Protein AF-A0A847B0T1-F1 (afdb_monomer)

Nearest PDB structures (foldseek):
  1vs3-assembly1_B  TM=5.739E-01  e=7.985E-05  Thermus thermophilus HB8
  4nz6-assembly2_B  TM=5.849E-01  e=3.086E-04  Homo sapiens
  4nz7-assembly1_A  TM=6.228E-01  e=9.518E-04  Homo sapiens
  4iqm-assembly1_A  TM=5.229E-01  e=2.917E-04  Homo sapiens
  4nz6-assembly1_A  TM=5.347E-01  e=3.678E-03  Homo sapiens

Foldseek 3Di:
DKKKKKWWKWAAPPNLQDFPVVVVVLLQVLLVVLVFQFDWDDDDDTDTPKDWDDTDDRQATEPTTMMMGIGPDDDDPSSVVSSQVSGDPRIGTPDMGIDDPPPDDPLQPQFWKKKKFQWDQQDDDDPPVFWDWDDDPRIIIIIGGDDPSDTDDPVCVVVSPGTDTPHIYIYGDD

Mean predicted aligned error: 8.64 Å

Structure (mmCIF, N/CA/C/O backbone):
data_AF-A0A847B0T1-F1
#
_entry.id   AF-A0A847B0T1-F1
#
loop_
_atom_site.group_PDB
_atom_site.id
_atom_site.type_symbol
_atom_site.label_atom_id
_atom_site.label_alt_id
_atom_site.label_comp_id
_atom_site.label_asym_id
_atom_site.label_entity_id
_atom_site.label_seq_id
_atom_site.pdbx_PDB_ins_code
_atom_site.Cartn_x
_atom_site.Cartn_y
_atom_site.Cartn_z
_atom_site.occupancy
_atom_site.B_iso_or_equiv
_atom_site.auth_seq_id
_atom_site.auth_comp_id
_atom_site.auth_asym_id
_atom_site.auth_atom_id
_atom_site.pdbx_PDB_model_num
ATOM 1 N N . MET A 1 1 ? 10.195 5.582 -21.815 1.00 54.72 1 MET A N 1
ATOM 2 C CA . MET A 1 1 ? 8.840 5.735 -21.247 1.00 54.72 1 MET A CA 1
ATOM 3 C C . MET A 1 1 ? 8.751 4.777 -20.068 1.00 54.72 1 MET A C 1
ATOM 5 O O . MET A 1 1 ? 9.088 3.617 -20.257 1.00 54.72 1 MET A O 1
ATOM 9 N N . THR A 1 2 ? 8.451 5.248 -18.857 1.00 66.50 2 THR A N 1
ATOM 10 C CA . THR A 1 2 ? 8.355 4.365 -17.679 1.00 66.50 2 THR A CA 1
ATOM 11 C C . THR A 1 2 ? 6.879 4.129 -17.411 1.00 66.50 2 THR A C 1
ATOM 13 O O . THR A 1 2 ? 6.187 5.077 -17.056 1.00 66.50 2 THR A O 1
ATOM 16 N N . LEU A 1 3 ? 6.409 2.899 -17.609 1.00 90.19 3 LEU A N 1
ATOM 17 C CA . LEU A 1 3 ? 5.042 2.513 -17.262 1.00 90.19 3 LEU A CA 1
ATOM 18 C C . LEU A 1 3 ? 4.937 2.392 -15.743 1.00 90.19 3 LEU A C 1
ATOM 20 O O . LEU A 1 3 ? 5.872 1.909 -15.100 1.00 90.19 3 LEU A O 1
ATOM 24 N N . ARG A 1 4 ? 3.820 2.825 -15.166 1.00 93.88 4 ARG A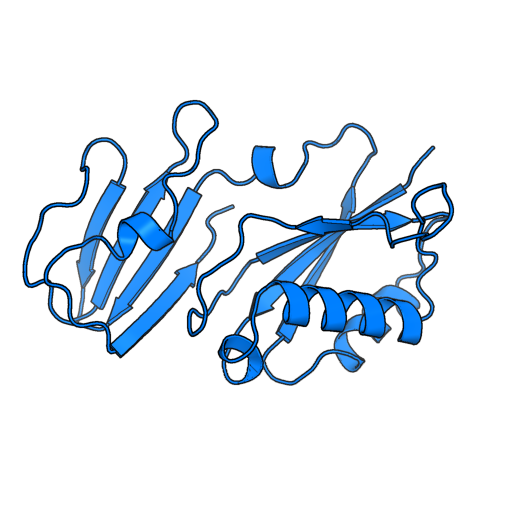 N 1
ATOM 25 C CA . ARG A 1 4 ? 3.556 2.704 -13.732 1.00 93.88 4 ARG A CA 1
ATOM 26 C C . ARG A 1 4 ? 2.208 2.035 -13.516 1.00 93.88 4 ARG A C 1
ATOM 28 O O . ARG A 1 4 ? 1.290 2.189 -14.311 1.00 93.88 4 ARG A O 1
ATOM 35 N N . VAL A 1 5 ? 2.109 1.284 -12.431 1.00 95.44 5 VAL A N 1
ATOM 36 C CA . VAL A 1 5 ? 0.837 0.763 -11.931 1.00 95.44 5 VAL A CA 1
ATOM 37 C C . VAL A 1 5 ? 0.636 1.239 -10.506 1.00 95.44 5 VAL A C 1
ATOM 39 O O . VAL A 1 5 ? 1.592 1.258 -9.729 1.00 95.44 5 VAL A O 1
ATOM 42 N N . ARG A 1 6 ? -0.599 1.606 -10.177 1.00 95.56 6 ARG A N 1
ATOM 43 C CA . ARG A 1 6 ? -1.052 1.912 -8.827 1.00 95.56 6 ARG A CA 1
ATOM 44 C C . ARG A 1 6 ? -1.842 0.733 -8.291 1.00 95.56 6 ARG A C 1
ATOM 46 O O . ARG A 1 6 ? -2.824 0.307 -8.889 1.00 95.56 6 ARG A O 1
ATOM 53 N N . ILE A 1 7 ? -1.399 0.210 -7.162 1.00 96.00 7 ILE A N 1
ATOM 54 C CA . ILE A 1 7 ? -2.039 -0.873 -6.429 1.00 96.00 7 ILE A CA 1
ATOM 55 C C . ILE A 1 7 ? -2.769 -0.248 -5.248 1.00 96.00 7 ILE A C 1
ATOM 57 O O . ILE A 1 7 ? -2.130 0.405 -4.422 1.00 96.00 7 ILE A O 1
ATOM 61 N N . LYS A 1 8 ? -4.075 -0.482 -5.148 1.00 95.06 8 LYS A N 1
ATOM 62 C CA . LYS A 1 8 ? -4.862 -0.250 -3.935 1.00 95.06 8 LYS A CA 1
ATOM 63 C C . LYS A 1 8 ? -4.945 -1.562 -3.169 1.00 95.06 8 LYS A C 1
ATOM 65 O O . LYS A 1 8 ? -5.305 -2.587 -3.751 1.00 95.06 8 LYS A O 1
ATOM 70 N N . TYR A 1 9 ? -4.628 -1.560 -1.883 1.00 95.31 9 TYR A N 1
ATOM 71 C CA . TYR A 1 9 ? -4.681 -2.763 -1.057 1.00 95.31 9 TYR A CA 1
ATOM 72 C C . TYR A 1 9 ? -5.313 -2.501 0.307 1.00 95.31 9 TYR A C 1
ATOM 74 O O . TYR A 1 9 ? -5.303 -1.382 0.808 1.00 95.31 9 TYR A O 1
ATOM 82 N N . SER A 1 10 ? -5.861 -3.546 0.918 1.00 94.31 10 SER A N 1
ATOM 83 C CA . SER A 1 10 ? -6.295 -3.525 2.310 1.00 94.31 10 SER A CA 1
ATOM 84 C C . SER A 1 10 ? -5.286 -4.265 3.188 1.00 94.31 10 SER A C 1
ATOM 86 O O . SER A 1 10 ? -4.606 -5.192 2.736 1.00 94.31 10 SER A O 1
ATOM 88 N N . LYS A 1 11 ? -5.174 -3.829 4.443 1.00 94.12 11 LYS A N 1
ATOM 89 C CA . LYS A 1 11 ? -4.314 -4.424 5.465 1.00 94.12 11 LYS A CA 1
ATOM 90 C C . LYS A 1 11 ? -5.131 -4.693 6.719 1.00 94.12 11 LYS A C 1
ATOM 92 O O . LYS A 1 11 ? -5.571 -3.781 7.413 1.00 94.12 11 LYS A O 1
ATOM 97 N N . ARG A 1 12 ? -5.354 -5.963 7.017 1.00 93.06 12 ARG A N 1
ATOM 98 C CA . ARG A 1 12 ? -6.181 -6.454 8.121 1.00 93.06 12 ARG A CA 1
ATOM 99 C C . ARG A 1 12 ? -5.391 -7.455 8.947 1.00 93.06 12 ARG A C 1
ATOM 101 O O . ARG A 1 12 ? -4.284 -7.839 8.586 1.00 93.06 12 ARG A O 1
ATOM 108 N N . TYR A 1 13 ? -5.927 -7.821 10.105 1.00 91.94 13 TYR A N 1
ATOM 109 C CA . TYR A 1 13 ? -5.345 -8.896 10.901 1.00 91.94 13 TYR A CA 1
ATOM 110 C C . TYR A 1 13 ? -5.277 -10.183 10.047 1.00 91.94 13 TYR A C 1
ATOM 112 O O . TYR A 1 13 ? -6.239 -10.432 9.318 1.00 91.94 13 TYR A O 1
ATOM 120 N N . PRO A 1 14 ? -4.182 -10.966 10.098 1.00 95.00 14 PRO A N 1
ATOM 121 C CA . PRO A 1 14 ? -3.003 -10.807 10.959 1.00 95.00 14 PRO A CA 1
ATOM 122 C C . PRO A 1 14 ? -1.902 -9.884 10.402 1.00 95.00 14 PRO A C 1
ATOM 124 O O . PRO A 1 14 ? -0.990 -9.521 11.141 1.00 95.00 14 PRO A O 1
ATOM 127 N N . ALA A 1 15 ? -1.972 -9.438 9.144 1.00 95.31 15 ALA A N 1
ATOM 128 C CA . ALA A 1 15 ? -0.951 -8.576 8.536 1.00 95.31 15 ALA A CA 1
ATOM 129 C C . ALA A 1 15 ? -0.736 -7.227 9.250 1.00 95.31 15 ALA A C 1
ATOM 131 O O . ALA A 1 15 ? 0.318 -6.611 9.096 1.00 95.31 15 ALA A O 1
ATOM 132 N N . THR A 1 1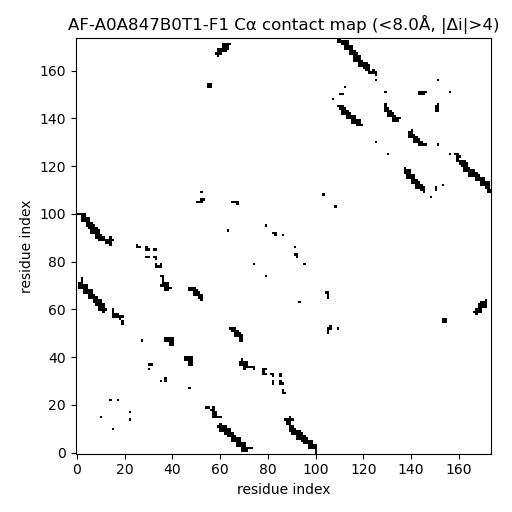6 ? -1.678 -6.754 10.071 1.00 91.06 16 THR A N 1
ATOM 133 C CA . THR A 1 16 ? -1.457 -5.584 10.945 1.00 91.06 16 THR A CA 1
ATOM 134 C C . THR A 1 16 ? -0.298 -5.769 11.930 1.00 91.06 16 THR A C 1
ATOM 136 O O . THR A 1 16 ? 0.213 -4.773 12.439 1.00 91.06 16 THR A O 1
ATOM 139 N N . LEU A 1 17 ? 0.146 -7.008 12.168 1.00 93.44 17 LEU A N 1
ATOM 140 C CA . LEU A 1 17 ? 1.258 -7.354 13.055 1.00 93.44 17 LEU A CA 1
ATOM 141 C C . LEU A 1 17 ? 2.645 -7.232 12.405 1.00 93.44 17 LEU A C 1
ATOM 143 O O . LEU A 1 17 ? 3.642 -7.407 13.100 1.00 93.44 17 LEU A O 1
ATOM 147 N N . ILE A 1 18 ? 2.734 -6.919 11.106 1.00 94.12 18 ILE A N 1
ATOM 148 C CA . ILE A 1 18 ? 4.016 -6.667 10.433 1.00 94.12 18 ILE A CA 1
ATOM 149 C C . ILE A 1 18 ? 4.211 -5.183 10.116 1.00 94.12 18 ILE A C 1
ATOM 151 O O . ILE A 1 18 ? 3.265 -4.458 9.778 1.00 94.12 18 ILE A O 1
ATOM 155 N N . GLY A 1 19 ? 5.462 -4.727 10.206 1.00 90.69 19 GLY A N 1
ATOM 156 C CA . GLY A 1 19 ? 5.833 -3.338 9.960 1.00 90.69 19 GLY A CA 1
ATOM 157 C C . GLY A 1 19 ? 5.685 -2.927 8.493 1.00 90.69 19 GLY A C 1
ATOM 158 O O . GLY A 1 19 ? 5.449 -3.743 7.597 1.00 90.69 19 GLY A O 1
ATOM 159 N N . HIS A 1 20 ? 5.844 -1.630 8.224 1.00 92.44 20 HIS A N 1
ATOM 160 C CA . HIS A 1 20 ? 5.759 -1.097 6.862 1.00 92.44 20 HIS A CA 1
ATOM 161 C C . HIS A 1 20 ? 6.815 -1.713 5.926 1.00 92.44 20 HIS A C 1
ATOM 163 O O . HIS A 1 20 ? 6.475 -2.148 4.828 1.00 92.44 20 HIS A O 1
ATOM 169 N N . LEU A 1 21 ? 8.073 -1.824 6.369 1.00 94.56 21 LEU A N 1
ATOM 170 C CA . LEU A 1 21 ? 9.153 -2.409 5.563 1.00 94.56 21 LEU A CA 1
ATOM 171 C C . LEU A 1 21 ? 8.894 -3.881 5.222 1.00 94.56 21 LEU A C 1
ATOM 173 O O . LEU A 1 21 ? 9.094 -4.289 4.079 1.00 94.56 21 LEU A O 1
ATOM 177 N N . ASP A 1 22 ? 8.375 -4.655 6.175 1.00 96.00 22 ASP A N 1
ATOM 178 C CA . ASP A 1 22 ? 7.997 -6.050 5.940 1.00 96.00 22 ASP A CA 1
ATOM 179 C C . ASP A 1 22 ? 6.841 -6.150 4.951 1.00 96.00 22 ASP A C 1
ATOM 181 O O . ASP A 1 22 ? 6.874 -6.981 4.043 1.00 96.00 22 ASP A O 1
ATOM 185 N N . THR A 1 23 ? 5.855 -5.254 5.075 1.00 96.06 23 THR A N 1
ATOM 186 C CA . THR A 1 23 ? 4.731 -5.147 4.135 1.00 96.06 23 THR A CA 1
ATOM 187 C C . THR A 1 23 ? 5.255 -4.888 2.719 1.00 96.06 23 THR A C 1
ATOM 189 O O . THR A 1 23 ? 4.894 -5.607 1.787 1.00 96.06 23 THR A O 1
ATOM 192 N N . MET A 1 24 ? 6.180 -3.934 2.550 1.00 97.00 24 MET A N 1
ATOM 193 C CA . MET A 1 24 ? 6.828 -3.681 1.256 1.00 97.00 24 MET A CA 1
ATOM 194 C C . MET A 1 24 ? 7.590 -4.913 0.761 1.00 97.00 24 MET A C 1
ATOM 196 O O . MET A 1 24 ? 7.509 -5.256 -0.418 1.00 97.00 24 MET A O 1
ATOM 200 N N . GLY A 1 25 ? 8.287 -5.621 1.652 1.00 96.88 25 GLY A N 1
ATOM 201 C CA . GLY A 1 25 ? 8.983 -6.865 1.337 1.00 96.88 25 GLY A CA 1
ATOM 202 C C . GLY A 1 25 ? 8.047 -7.970 0.836 1.00 96.88 25 GLY A C 1
ATOM 203 O O . GLY A 1 25 ? 8.394 -8.669 -0.119 1.00 96.88 25 GLY A O 1
ATOM 204 N N . VAL A 1 26 ? 6.855 -8.112 1.426 1.00 97.31 26 VAL A N 1
ATOM 205 C CA . VAL A 1 26 ? 5.825 -9.060 0.968 1.00 97.31 26 VAL A CA 1
ATOM 206 C C . VAL A 1 26 ? 5.377 -8.714 -0.448 1.00 97.31 26 VAL A C 1
ATOM 208 O O . VAL A 1 26 ? 5.445 -9.580 -1.317 1.00 97.31 26 VAL A O 1
ATOM 211 N N . PHE A 1 27 ? 5.025 -7.455 -0.724 1.00 97.81 27 PHE A N 1
ATOM 212 C CA . PHE A 1 27 ? 4.650 -7.032 -2.078 1.00 97.81 27 PHE A CA 1
ATOM 213 C C . PHE A 1 27 ? 5.785 -7.242 -3.085 1.00 97.81 27 PHE A C 1
ATOM 215 O O . PHE A 1 27 ? 5.572 -7.791 -4.164 1.00 97.81 27 PHE A O 1
ATOM 222 N N . GLN A 1 28 ? 7.018 -6.870 -2.737 1.00 97.75 28 GLN A N 1
ATOM 223 C CA . GLN A 1 28 ? 8.184 -7.061 -3.603 1.00 97.75 28 GLN A CA 1
ATOM 224 C C . GLN A 1 28 ? 8.468 -8.538 -3.906 1.00 97.75 28 GLN A C 1
ATOM 226 O O . GLN A 1 28 ? 8.882 -8.871 -5.019 1.00 97.75 28 GLN A O 1
ATOM 231 N N . ARG A 1 29 ? 8.289 -9.438 -2.931 1.00 97.38 29 ARG A N 1
ATOM 232 C CA . ARG A 1 29 ? 8.392 -10.888 -3.159 1.00 97.38 29 ARG A CA 1
ATOM 233 C C . ARG A 1 29 ? 7.226 -11.388 -4.009 1.00 97.38 29 ARG A C 1
ATOM 235 O O . ARG A 1 29 ? 7.479 -12.046 -5.012 1.00 97.38 29 ARG A O 1
ATOM 242 N N . GLY A 1 30 ? 5.995 -11.003 -3.679 1.00 97.25 30 GLY A N 1
ATOM 243 C CA . GLY A 1 30 ? 4.788 -11.392 -4.406 1.00 97.25 30 GLY A CA 1
ATOM 244 C C . GLY A 1 30 ? 4.835 -10.999 -5.882 1.00 97.25 30 GLY A C 1
ATOM 245 O O . GLY A 1 30 ? 4.623 -11.843 -6.746 1.00 97.25 30 GLY A O 1
ATOM 246 N N . MET A 1 31 ? 5.230 -9.762 -6.196 1.00 97.50 31 MET A N 1
ATOM 247 C CA . MET A 1 31 ? 5.373 -9.294 -7.582 1.00 97.50 31 MET A CA 1
ATOM 248 C C . MET A 1 31 ? 6.471 -10.044 -8.347 1.00 97.50 31 MET A C 1
ATOM 250 O O . MET A 1 31 ? 6.305 -10.350 -9.529 1.00 97.50 31 MET A O 1
ATOM 254 N N . ARG A 1 32 ? 7.588 -10.381 -7.684 1.00 96.56 32 ARG A N 1
ATOM 255 C CA . ARG A 1 32 ? 8.636 -11.222 -8.286 1.00 96.56 32 ARG A CA 1
ATOM 256 C C . ARG A 1 32 ? 8.122 -12.632 -8.576 1.00 96.56 32 ARG A C 1
ATOM 258 O O . ARG A 1 32 ? 8.333 -13.127 -9.678 1.00 96.56 32 ARG A O 1
ATOM 265 N N . MET A 1 33 ? 7.411 -13.245 -7.631 1.00 96.44 33 MET A N 1
ATOM 266 C CA . MET A 1 33 ? 6.811 -14.576 -7.793 1.00 96.44 33 MET A CA 1
ATOM 267 C C . MET A 1 33 ? 5.711 -14.600 -8.861 1.00 96.44 33 MET A C 1
ATOM 269 O O . MET A 1 33 ? 5.575 -15.586 -9.576 1.00 96.44 33 MET A O 1
ATOM 273 N N . ALA A 1 34 ? 4.960 -13.508 -9.014 1.00 95.81 34 ALA A N 1
ATOM 274 C CA . ALA A 1 34 ? 3.960 -13.328 -10.065 1.00 95.81 34 ALA A CA 1
ATOM 275 C C . ALA A 1 34 ? 4.574 -13.001 -11.446 1.00 95.81 34 ALA A C 1
ATOM 277 O O . ALA A 1 34 ? 3.850 -12.806 -12.424 1.00 95.81 34 ALA A O 1
ATOM 278 N N . GLY A 1 35 ? 5.906 -12.909 -11.546 1.00 95.62 35 GLY A N 1
ATOM 279 C CA . GLY A 1 35 ? 6.609 -12.651 -12.802 1.00 95.62 35 GLY A CA 1
ATOM 280 C C . GLY A 1 35 ? 6.333 -11.264 -13.387 1.00 95.62 35 GLY A C 1
ATOM 281 O O . GLY A 1 35 ? 6.283 -11.113 -14.612 1.00 95.62 35 GLY A O 1
ATOM 282 N N . TRP A 1 36 ? 6.115 -10.256 -12.535 1.00 97.00 36 TRP A N 1
ATOM 283 C CA . TRP A 1 36 ? 5.873 -8.885 -12.984 1.00 97.00 36 TRP A CA 1
ATOM 284 C C . TRP A 1 36 ? 7.105 -8.324 -13.715 1.00 97.00 36 TRP A C 1
ATOM 286 O O . TRP A 1 36 ? 8.240 -8.567 -13.290 1.00 97.00 36 TRP A O 1
ATOM 296 N N . PRO A 1 37 ? 6.926 -7.539 -14.796 1.00 95.88 37 PRO A N 1
ATOM 297 C CA . PRO A 1 37 ? 8.027 -6.915 -15.529 1.00 95.88 37 PRO A CA 1
ATOM 298 C C . PRO A 1 37 ? 8.581 -5.692 -14.775 1.00 95.88 37 PRO A C 1
ATOM 300 O O . PRO A 1 37 ? 8.537 -4.573 -15.277 1.00 95.88 37 PRO A O 1
ATOM 303 N N . LEU A 1 38 ? 9.085 -5.903 -13.558 1.00 96.50 38 LEU A N 1
ATOM 304 C CA . LEU A 1 38 ? 9.508 -4.857 -12.623 1.00 96.50 38 LEU A CA 1
ATOM 305 C C . LEU A 1 38 ? 10.705 -4.060 -13.143 1.00 96.50 38 LEU A C 1
ATOM 307 O O . LEU A 1 38 ? 11.670 -4.634 -13.661 1.00 96.50 38 LEU A O 1
ATOM 311 N N . GLU A 1 39 ? 10.652 -2.744 -12.958 1.00 96.25 39 GLU A N 1
ATOM 312 C CA . GLU A 1 39 ? 11.754 -1.821 -13.217 1.00 96.25 39 GLU A CA 1
ATOM 313 C C . GLU A 1 39 ? 12.594 -1.607 -11.946 1.00 96.25 39 GLU A C 1
ATOM 315 O O . GLU A 1 39 ? 12.067 -1.529 -10.835 1.00 96.25 39 GLU A O 1
ATOM 320 N N . PHE A 1 40 ? 13.914 -1.486 -12.108 1.00 95.88 40 PHE A N 1
ATOM 321 C CA . PHE A 1 40 ? 14.866 -1.401 -10.995 1.00 95.88 40 PHE A CA 1
ATOM 322 C C . PHE A 1 40 ? 15.659 -0.089 -11.009 1.00 95.88 40 PHE A C 1
ATOM 324 O O . PHE A 1 40 ? 15.854 0.535 -12.055 1.00 95.88 40 PHE A O 1
ATOM 331 N N . THR A 1 41 ? 16.119 0.354 -9.839 1.00 94.69 41 THR A N 1
ATOM 332 C CA . THR A 1 41 ? 17.074 1.461 -9.707 1.00 94.69 41 THR A CA 1
ATOM 333 C C . THR A 1 41 ? 18.411 1.091 -10.348 1.00 94.69 41 THR A C 1
ATOM 335 O O . THR A 1 41 ? 18.784 -0.079 -10.405 1.00 94.69 41 THR A O 1
ATOM 338 N N . ARG A 1 42 ? 19.154 2.096 -10.823 1.00 92.62 42 ARG A N 1
ATOM 339 C CA . ARG A 1 42 ? 20.521 1.912 -11.334 1.00 92.62 42 ARG A CA 1
ATOM 340 C C . ARG A 1 42 ? 21.516 1.957 -10.166 1.00 92.62 42 ARG A C 1
ATOM 342 O O . ARG A 1 42 ? 21.272 2.677 -9.201 1.00 92.62 42 ARG A O 1
ATOM 349 N N . GLY A 1 43 ? 22.614 1.206 -10.255 1.00 91.50 43 GLY A N 1
ATOM 350 C CA . GLY A 1 43 ? 23.690 1.180 -9.254 1.00 91.50 43 GLY A CA 1
ATOM 351 C C . GLY A 1 43 ? 23.991 -0.219 -8.709 1.00 91.50 43 GLY A C 1
ATOM 352 O O . GLY A 1 43 ? 23.423 -1.205 -9.169 1.00 91.50 43 GLY A O 1
ATOM 353 N N . PHE A 1 44 ? 24.879 -0.290 -7.713 1.00 87.12 44 PHE A N 1
ATOM 354 C CA . PHE A 1 44 ? 25.429 -1.549 -7.183 1.00 87.12 44 PHE A CA 1
ATOM 355 C C . PHE A 1 44 ? 24.421 -2.423 -6.418 1.00 87.12 44 PHE A C 1
ATOM 357 O O . PHE A 1 44 ? 24.627 -3.623 -6.299 1.00 87.12 44 PHE A O 1
ATOM 364 N N . ASN A 1 45 ? 23.315 -1.844 -5.936 1.00 91.44 45 ASN A N 1
ATOM 365 C CA . ASN A 1 45 ? 22.248 -2.561 -5.229 1.00 91.44 45 ASN A CA 1
ATOM 366 C C . ASN A 1 45 ? 20.882 -2.213 -5.848 1.00 91.44 45 ASN A C 1
ATOM 368 O O . ASN A 1 45 ? 20.172 -1.348 -5.322 1.00 91.44 45 ASN A O 1
ATOM 372 N N . PRO A 1 46 ? 20.527 -2.815 -6.998 1.00 92.69 46 PRO A N 1
ATOM 373 C CA . PRO A 1 46 ? 19.292 -2.506 -7.708 1.00 92.69 46 PRO A CA 1
ATOM 374 C C . PRO A 1 46 ? 18.069 -2.891 -6.868 1.00 92.69 46 PRO A C 1
ATOM 376 O O . PRO A 1 46 ? 17.858 -4.054 -6.528 1.00 92.69 46 PRO A O 1
ATOM 379 N N . ARG A 1 47 ? 17.232 -1.902 -6.553 1.00 94.31 47 ARG A N 1
ATOM 380 C CA . ARG A 1 47 ? 15.951 -2.083 -5.861 1.00 94.31 47 ARG A CA 1
ATOM 381 C C . ARG A 1 47 ? 14.806 -1.886 -6.839 1.00 94.31 47 ARG A C 1
ATOM 383 O O . ARG A 1 47 ? 14.936 -1.122 -7.791 1.00 94.31 47 ARG A O 1
ATOM 390 N N . ILE A 1 48 ? 13.681 -2.554 -6.603 1.00 96.31 48 ILE A N 1
ATOM 391 C CA . ILE A 1 48 ? 12.456 -2.308 -7.372 1.00 96.31 48 ILE A CA 1
ATOM 392 C C . ILE A 1 48 ? 12.088 -0.828 -7.215 1.00 96.31 48 ILE A C 1
ATOM 394 O O . ILE A 1 48 ? 12.065 -0.313 -6.096 1.00 96.31 48 ILE A O 1
ATOM 398 N N . LYS A 1 49 ? 11.819 -0.142 -8.328 1.00 95.69 49 LYS A N 1
ATOM 399 C CA . LYS A 1 49 ? 11.312 1.233 -8.315 1.00 95.69 49 LYS A CA 1
ATOM 400 C C . LYS A 1 49 ? 9.852 1.213 -7.862 1.00 95.69 49 LYS A C 1
ATOM 402 O O . LYS A 1 49 ? 8.946 1.007 -8.667 1.00 95.69 49 LYS A O 1
ATOM 407 N N . LEU A 1 50 ? 9.660 1.403 -6.564 1.00 95.00 50 LEU A N 1
ATOM 408 C CA . LEU A 1 50 ? 8.367 1.437 -5.895 1.00 95.00 50 LEU A CA 1
ATOM 409 C C . LEU A 1 50 ? 8.284 2.678 -4.997 1.00 95.00 50 LEU A C 1
ATOM 411 O O . LEU A 1 50 ? 9.279 3.070 -4.391 1.00 95.00 50 LEU A O 1
ATOM 415 N N . SER A 1 51 ? 7.094 3.268 -4.914 1.00 93.69 51 SER A N 1
ATOM 416 C CA . SER A 1 51 ? 6.728 4.282 -3.924 1.00 93.69 51 SER A CA 1
ATOM 417 C C . SER A 1 51 ? 5.479 3.826 -3.187 1.00 93.69 51 SER A C 1
ATOM 419 O O . SER A 1 51 ? 4.543 3.339 -3.811 1.00 93.69 51 SER A O 1
ATOM 421 N N . SER A 1 52 ? 5.434 4.019 -1.877 1.00 92.12 52 SER A N 1
ATOM 422 C CA . SER A 1 52 ? 4.229 3.798 -1.083 1.00 92.12 52 SER A CA 1
ATOM 423 C C . SER A 1 52 ? 3.544 5.113 -0.740 1.00 92.12 52 SER A C 1
ATOM 425 O O . SER A 1 52 ? 4.154 6.184 -0.810 1.00 92.12 52 SER A O 1
ATOM 427 N N . GLY A 1 53 ? 2.285 5.017 -0.323 1.00 87.62 53 GLY A N 1
ATOM 428 C CA . GLY A 1 53 ? 1.660 6.062 0.475 1.00 87.62 53 GLY A CA 1
ATOM 429 C C . GLY A 1 53 ? 2.278 6.172 1.875 1.00 87.62 53 GLY A C 1
ATOM 430 O O . GLY A 1 53 ? 3.208 5.427 2.216 1.00 87.62 53 GLY A O 1
ATOM 431 N N . PRO A 1 54 ? 1.765 7.100 2.697 1.00 83.00 54 PRO A N 1
ATOM 432 C CA . PRO A 1 54 ? 2.224 7.274 4.065 1.00 83.00 54 PRO A CA 1
ATOM 433 C C . PRO A 1 54 ? 2.024 5.986 4.877 1.00 83.00 54 PRO A C 1
ATOM 435 O O . PRO A 1 54 ? 0.943 5.394 4.824 1.00 83.00 54 PRO A O 1
ATOM 438 N N . PRO A 1 55 ? 3.044 5.540 5.627 1.00 82.69 55 PRO A N 1
ATOM 439 C CA . PRO A 1 55 ? 2.956 4.308 6.394 1.00 82.69 55 PRO A CA 1
ATOM 440 C C . PRO A 1 55 ? 1.984 4.456 7.567 1.00 82.69 55 PRO A C 1
ATOM 442 O O . PRO A 1 55 ? 1.939 5.494 8.230 1.00 82.69 55 PRO A O 1
ATOM 445 N N . LEU A 1 56 ? 1.258 3.381 7.866 1.00 79.62 56 LEU A N 1
ATOM 446 C CA . LEU A 1 56 ? 0.471 3.266 9.090 1.00 79.62 56 LEU A CA 1
ATOM 447 C C . LEU A 1 56 ? 1.297 2.654 10.226 1.00 79.62 56 LEU A C 1
ATOM 449 O O . LEU A 1 56 ? 2.213 1.858 9.997 1.00 79.62 56 LEU A O 1
ATOM 453 N N . SER A 1 57 ? 0.944 3.018 11.460 1.00 77.75 57 SER A N 1
ATOM 454 C CA . SER A 1 57 ? 1.514 2.422 12.670 1.00 77.75 57 SER A CA 1
ATOM 455 C C . SER A 1 57 ? 1.211 0.923 12.754 1.00 77.75 57 SER A C 1
ATOM 457 O O . SER A 1 57 ? 0.196 0.442 12.248 1.00 77.75 57 SER A O 1
ATOM 459 N N . LEU A 1 58 ? 2.081 0.184 13.444 1.00 82.06 58 LEU A N 1
ATOM 460 C CA . LEU A 1 58 ? 1.865 -1.232 13.734 1.00 82.06 58 LEU A CA 1
ATOM 461 C C . LEU A 1 58 ? 0.527 -1.443 14.464 1.00 82.06 58 LEU A C 1
ATOM 463 O O . LEU A 1 58 ? 0.137 -0.632 15.301 1.00 82.06 58 LEU A O 1
ATOM 467 N N . GLY A 1 59 ? -0.181 -2.526 14.141 1.00 80.62 59 GLY A N 1
ATOM 468 C CA . GLY A 1 59 ? -1.477 -2.859 14.736 1.00 80.62 59 GLY A CA 1
ATOM 469 C C . GLY A 1 59 ? -2.675 -2.119 14.129 1.00 80.62 59 GLY A C 1
ATOM 470 O O . GLY A 1 59 ? -3.814 -2.493 14.405 1.00 80.62 59 GLY A O 1
ATOM 471 N N . VAL A 1 60 ? -2.454 -1.123 13.265 1.00 81.00 60 VAL A N 1
ATOM 472 C CA . VAL A 1 60 ? -3.533 -0.384 12.597 1.00 81.00 60 VAL A CA 1
ATOM 473 C C . VAL A 1 60 ? -3.992 -1.129 11.348 1.00 81.00 60 VAL A C 1
ATOM 475 O O . VAL A 1 60 ? -3.178 -1.529 10.516 1.00 81.00 60 VAL A O 1
ATOM 478 N N . SER A 1 61 ? -5.308 -1.303 11.215 1.00 86.62 61 SER A N 1
ATOM 479 C CA . SER A 1 61 ? -5.923 -1.871 10.011 1.00 86.62 61 SER A CA 1
ATOM 480 C C . SER A 1 61 ? -6.288 -0.783 9.005 1.00 86.62 61 SER A C 1
ATOM 482 O O . SER A 1 61 ? -6.639 0.325 9.398 1.00 86.62 61 SER A O 1
ATOM 484 N N . SER A 1 62 ? -6.248 -1.105 7.716 1.00 87.38 62 SER A N 1
ATOM 485 C CA . SER A 1 62 ? -6.614 -0.211 6.623 1.00 87.38 62 SER A CA 1
ATOM 486 C C . SER A 1 62 ? -7.464 -0.913 5.581 1.00 87.38 62 SER A C 1
ATOM 488 O O . SER A 1 62 ? -7.248 -2.083 5.266 1.00 87.38 62 SER A O 1
ATOM 490 N N . ASN A 1 63 ? -8.404 -0.178 4.998 1.00 89.12 63 ASN A N 1
ATOM 491 C CA . ASN A 1 63 ? -9.155 -0.637 3.834 1.00 89.12 63 ASN A CA 1
ATOM 492 C C . ASN A 1 63 ? -8.554 -0.200 2.490 1.00 89.12 63 ASN A C 1
ATOM 494 O O . ASN A 1 63 ? -8.999 -0.703 1.462 1.00 89.12 63 ASN A O 1
ATOM 498 N N . ALA A 1 64 ? -7.604 0.738 2.479 1.00 89.12 64 ALA A N 1
ATOM 499 C CA . ALA A 1 64 ? -7.164 1.378 1.242 1.00 89.12 64 ALA A CA 1
ATOM 500 C C . ALA A 1 64 ? -5.780 2.037 1.364 1.00 89.12 64 ALA A C 1
ATOM 502 O O . ALA A 1 64 ? -5.660 3.243 1.451 1.00 89.12 64 ALA A O 1
ATOM 503 N N . GLU A 1 65 ? -4.710 1.261 1.348 1.00 90.94 65 GLU A N 1
ATOM 504 C CA . GLU A 1 65 ? -3.354 1.778 1.156 1.00 90.94 65 GLU A CA 1
ATOM 505 C C . GLU A 1 65 ? -2.946 1.715 -0.324 1.00 90.94 65 GLU A C 1
ATOM 507 O O . GLU A 1 65 ? -3.526 0.963 -1.110 1.00 90.94 65 GLU A O 1
ATOM 512 N N . TYR A 1 66 ? -1.929 2.496 -0.703 1.00 93.25 66 TYR A N 1
ATOM 513 C CA . TYR A 1 66 ? -1.515 2.657 -2.098 1.00 93.25 66 TYR A CA 1
ATOM 514 C C . TYR A 1 66 ? -0.027 2.370 -2.320 1.00 93.25 66 TYR A C 1
ATOM 516 O O . TYR A 1 66 ? 0.815 2.815 -1.533 1.00 93.25 66 TYR A O 1
ATOM 524 N N . LEU A 1 67 ? 0.292 1.683 -3.425 1.00 95.62 67 LEU A N 1
ATOM 525 C CA . LEU A 1 67 ? 1.651 1.491 -3.954 1.00 95.62 67 LEU A CA 1
ATOM 526 C C . LEU A 1 67 ? 1.720 1.854 -5.433 1.00 95.62 67 LEU A C 1
ATOM 528 O O . LEU A 1 67 ? 0.935 1.346 -6.222 1.00 95.62 67 LEU A O 1
ATOM 532 N N . ASP A 1 68 ? 2.717 2.640 -5.816 1.00 96.12 68 ASP A N 1
ATOM 533 C CA . ASP A 1 68 ? 3.077 2.871 -7.208 1.0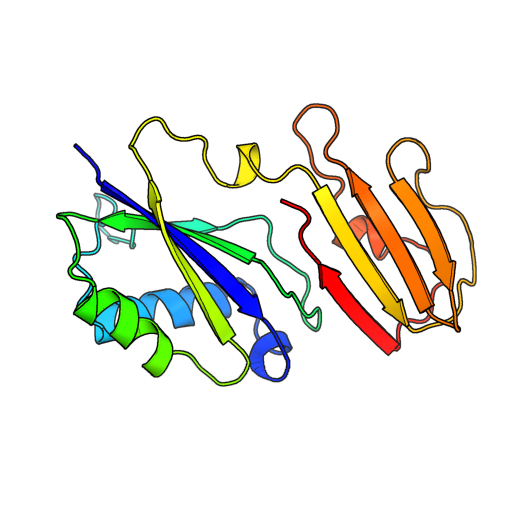0 96.12 68 ASP A CA 1
ATOM 534 C C . ASP A 1 68 ? 4.296 2.015 -7.533 1.00 96.12 68 ASP A C 1
ATOM 536 O O . ASP A 1 68 ? 5.306 2.059 -6.824 1.00 96.12 68 ASP A O 1
ATOM 540 N N . VAL A 1 69 ? 4.226 1.253 -8.620 1.00 96.25 69 VAL A N 1
ATOM 541 C CA . VAL A 1 69 ? 5.296 0.352 -9.055 1.00 96.25 69 VAL A CA 1
ATOM 542 C C . VAL A 1 69 ? 5.634 0.634 -10.509 1.00 96.25 69 VAL A C 1
ATOM 544 O O . VAL A 1 69 ? 4.762 0.619 -11.376 1.00 96.25 69 VAL A O 1
ATOM 547 N N . ALA A 1 70 ? 6.911 0.879 -10.793 1.00 95.56 70 ALA A N 1
ATOM 548 C CA . ALA A 1 70 ? 7.374 1.065 -12.159 1.00 95.56 70 ALA A CA 1
ATOM 549 C C . ALA A 1 70 ? 7.610 -0.281 -12.862 1.00 95.56 70 ALA A C 1
ATOM 551 O O . ALA A 1 70 ? 8.191 -1.216 -12.300 1.00 95.56 70 ALA A O 1
ATOM 552 N N . LEU A 1 71 ? 7.210 -0.340 -14.128 1.00 95.19 71 LEU A N 1
ATOM 553 C CA . LEU A 1 71 ? 7.318 -1.500 -14.999 1.00 95.19 71 LEU A CA 1
ATOM 554 C C . LEU A 1 71 ? 8.155 -1.180 -16.243 1.00 95.19 71 LEU A C 1
ATOM 556 O O . LEU A 1 71 ? 8.133 -0.075 -16.786 1.00 95.19 71 LEU A O 1
ATOM 560 N N . ARG A 1 72 ? 8.868 -2.198 -16.721 1.00 94.19 72 ARG A N 1
ATOM 561 C CA . ARG A 1 72 ? 9.697 -2.179 -17.938 1.00 94.19 72 ARG A CA 1
ATOM 562 C C . ARG A 1 72 ? 8.870 -2.189 -19.214 1.00 94.19 72 ARG A C 1
ATOM 564 O O . ARG A 1 72 ? 9.294 -1.687 -20.247 1.00 94.19 72 ARG A O 1
ATOM 571 N N . ARG A 1 73 ? 7.724 -2.860 -19.143 1.00 92.75 73 ARG A N 1
ATOM 572 C CA . ARG A 1 73 ? 6.771 -3.079 -20.229 1.00 92.75 73 ARG A CA 1
ATOM 573 C C . ARG A 1 73 ? 5.394 -3.330 -19.635 1.00 92.75 73 ARG A C 1
ATOM 575 O O . ARG A 1 73 ? 5.290 -3.659 -18.451 1.00 92.75 73 ARG A O 1
ATOM 582 N N . ARG A 1 74 ? 4.364 -3.223 -20.472 1.00 91.75 74 ARG A N 1
ATOM 583 C CA . ARG A 1 74 ? 2.980 -3.467 -20.069 1.00 91.75 74 ARG A CA 1
ATOM 584 C C . ARG A 1 74 ? 2.822 -4.884 -19.522 1.00 91.75 74 ARG A C 1
ATOM 586 O O . ARG A 1 74 ? 3.431 -5.833 -20.027 1.00 91.75 74 ARG A O 1
ATOM 593 N N . MET A 1 75 ? 2.036 -5.011 -18.463 1.00 92.12 75 MET A N 1
ATOM 594 C CA . MET A 1 75 ? 1.746 -6.284 -17.817 1.00 92.12 75 MET A CA 1
ATOM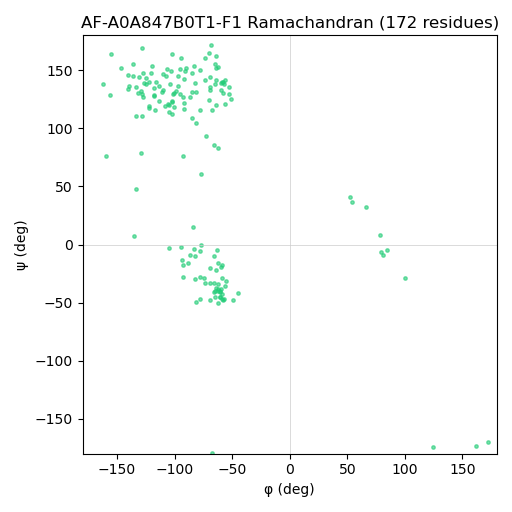 595 C C . MET A 1 75 ? 0.412 -6.834 -18.332 1.00 92.12 75 MET A C 1
ATOM 597 O O . MET A 1 75 ? -0.509 -6.080 -18.612 1.00 92.12 75 MET A O 1
ATOM 601 N N . SER A 1 76 ? 0.298 -8.156 -18.464 1.00 90.69 76 SER A N 1
ATOM 602 C CA . SER A 1 76 ? -0.977 -8.796 -18.803 1.00 90.69 76 SER A CA 1
ATOM 603 C C . SER A 1 76 ? -1.893 -8.889 -17.580 1.00 90.69 76 SER A C 1
ATOM 605 O O . SER A 1 76 ? -1.412 -9.100 -16.466 1.00 90.69 76 SER A O 1
ATOM 607 N N . ALA A 1 77 ? -3.210 -8.848 -17.798 1.00 88.38 77 ALA A N 1
ATOM 608 C CA . ALA A 1 77 ? -4.213 -9.023 -16.740 1.00 88.38 77 ALA A CA 1
ATOM 609 C C . ALA A 1 77 ? -4.048 -10.345 -15.958 1.00 88.38 77 ALA A C 1
ATOM 611 O O . ALA A 1 77 ? -4.290 -10.414 -14.759 1.00 88.38 77 ALA A O 1
ATOM 612 N N . TYR A 1 78 ? -3.551 -11.398 -16.613 1.00 90.75 78 TYR A N 1
ATOM 613 C CA . TYR A 1 78 ? -3.208 -12.650 -15.936 1.00 90.75 78 TYR A CA 1
ATOM 614 C C . TYR A 1 78 ? -2.151 -12.452 -14.834 1.00 90.75 78 TYR A C 1
ATOM 616 O O . TYR A 1 78 ? -2.321 -12.907 -13.706 1.00 90.75 78 TYR A O 1
ATOM 624 N N . ARG A 1 79 ? -1.064 -11.723 -15.128 1.00 90.19 79 ARG A N 1
ATOM 625 C CA . ARG A 1 79 ? 0.022 -11.492 -14.159 1.00 90.19 79 ARG A CA 1
ATOM 626 C C . ARG A 1 79 ? -0.402 -10.585 -13.007 1.00 90.19 79 ARG A C 1
ATOM 628 O O . ARG A 1 79 ? 0.086 -10.776 -11.894 1.00 90.19 79 ARG A O 1
ATOM 635 N N . SER A 1 80 ? -1.289 -9.617 -13.248 1.00 87.12 80 SER A N 1
ATOM 636 C CA . SER A 1 80 ? -1.835 -8.791 -12.164 1.00 87.12 80 SER A CA 1
ATOM 637 C C . SER A 1 80 ? -2.679 -9.633 -11.203 1.00 87.12 80 SER A C 1
ATOM 639 O O . SER A 1 80 ? -2.526 -9.491 -9.991 1.00 87.12 80 SER A O 1
ATOM 641 N N . GLY A 1 81 ? -3.477 -10.571 -11.728 1.00 90.19 81 GLY A N 1
ATOM 642 C CA . GLY A 1 81 ? -4.251 -11.533 -10.937 1.00 90.19 81 GLY A CA 1
ATOM 643 C C . GLY A 1 81 ? -3.386 -12.413 -10.032 1.00 90.19 81 GLY A C 1
ATOM 644 O O . GLY A 1 81 ? -3.697 -12.557 -8.853 1.00 90.19 81 GLY A O 1
ATOM 645 N N . LEU A 1 82 ? -2.247 -12.906 -10.535 1.00 93.94 82 LEU A N 1
ATOM 646 C CA . LEU A 1 82 ? -1.340 -13.763 -9.760 1.00 93.94 82 LEU A CA 1
ATOM 647 C C . LEU A 1 82 ? -0.821 -13.112 -8.474 1.00 93.94 82 LEU A C 1
ATOM 649 O O . LEU A 1 82 ? -0.534 -13.831 -7.522 1.00 93.94 82 LEU A O 1
ATOM 653 N N . LEU A 1 83 ? -0.687 -11.780 -8.414 1.00 94.44 83 LEU A N 1
ATOM 654 C CA . LEU A 1 83 ? -0.221 -11.110 -7.194 1.00 94.44 83 LEU A CA 1
ATOM 655 C C . LEU A 1 83 ? -1.150 -11.401 -6.009 1.00 94.44 83 LEU A C 1
ATOM 657 O O . LEU A 1 83 ? -0.653 -11.618 -4.906 1.00 94.44 83 LEU A O 1
ATOM 661 N N . LYS A 1 84 ? -2.468 -11.454 -6.245 1.00 88.06 84 LYS A N 1
ATOM 662 C CA . LYS A 1 84 ? -3.481 -11.715 -5.209 1.00 88.06 84 LYS A CA 1
ATOM 663 C C . LYS A 1 84 ? -3.226 -13.032 -4.478 1.00 88.06 84 LYS A C 1
ATOM 665 O O . LYS A 1 84 ? -3.397 -13.103 -3.271 1.00 88.06 84 LYS A O 1
ATOM 670 N N . GLU A 1 85 ? -2.733 -14.037 -5.194 1.00 89.88 85 GLU A N 1
ATOM 671 C CA . GLU A 1 85 ? -2.451 -15.373 -4.661 1.00 89.88 85 GLU A CA 1
ATOM 672 C C . GLU A 1 85 ? -1.100 -15.483 -3.936 1.00 89.88 85 GLU A C 1
ATOM 674 O O . GLU A 1 85 ? -0.797 -16.526 -3.360 1.00 89.88 85 GLU A O 1
ATOM 679 N N . LYS A 1 86 ? -0.233 -14.462 -4.021 1.00 94.56 86 LYS A N 1
ATOM 680 C CA . LYS A 1 86 ? 1.118 -14.489 -3.420 1.00 94.56 86 LYS A CA 1
ATOM 681 C C . LYS A 1 86 ? 1.235 -13.655 -2.148 1.00 94.56 86 LYS A C 1
ATOM 683 O O . LYS A 1 86 ? 2.319 -13.610 -1.564 1.00 94.56 86 LYS A O 1
ATOM 688 N N . LEU A 1 87 ? 0.172 -12.962 -1.746 1.00 95.81 87 LEU A N 1
ATOM 689 C CA . LEU A 1 87 ? 0.164 -12.178 -0.516 1.00 95.81 87 LEU A CA 1
ATOM 690 C C . LEU A 1 87 ? -0.154 -13.059 0.694 1.00 95.81 87 LEU A C 1
ATOM 692 O O . LEU A 1 87 ? -0.780 -14.110 0.582 1.00 95.81 87 LEU A O 1
ATOM 696 N N . ILE A 1 88 ? 0.323 -12.622 1.856 1.00 96.12 88 ILE A N 1
ATOM 697 C CA . ILE A 1 88 ? 0.002 -13.260 3.133 1.00 96.12 88 ILE A CA 1
ATOM 698 C C . ILE A 1 88 ? -1.437 -12.939 3.542 1.00 96.12 88 ILE A C 1
ATOM 700 O O . ILE A 1 88 ? -2.008 -11.936 3.109 1.00 96.12 88 ILE A O 1
ATOM 704 N N . GLU A 1 89 ? -1.987 -13.747 4.445 1.00 96.56 89 GLU A N 1
ATOM 705 C CA . GLU A 1 89 ? -3.286 -13.476 5.054 1.00 96.56 89 GLU A CA 1
ATOM 706 C C . GLU A 1 89 ? -3.342 -12.060 5.653 1.00 96.56 89 GLU A C 1
ATOM 708 O O . GLU A 1 89 ? -2.412 -11.595 6.317 1.00 96.56 89 GLU A O 1
ATOM 713 N N . GLY A 1 90 ? -4.448 -11.360 5.403 1.00 95.25 90 GLY A N 1
ATOM 714 C CA . GLY A 1 90 ? -4.652 -9.987 5.852 1.00 95.25 90 GLY A CA 1
ATOM 715 C C . GLY A 1 90 ? -4.061 -8.916 4.930 1.00 95.25 90 GLY A C 1
ATOM 716 O O . GLY A 1 90 ? -4.309 -7.742 5.187 1.00 95.25 90 GLY A O 1
ATOM 717 N N . LEU A 1 91 ? -3.335 -9.260 3.859 1.00 96.56 91 LEU A N 1
ATOM 718 C CA . LEU A 1 91 ? -3.028 -8.327 2.767 1.00 96.56 91 LEU A CA 1
ATOM 719 C C . LEU A 1 91 ? -3.824 -8.700 1.520 1.00 96.56 91 LEU A C 1
ATOM 721 O O . LEU A 1 91 ? -3.642 -9.775 0.957 1.00 96.56 91 LEU A O 1
ATOM 725 N N . GLU A 1 92 ? -4.664 -7.785 1.051 1.00 95.62 92 GLU A N 1
ATOM 726 C CA . GLU A 1 92 ? -5.533 -8.031 -0.098 1.00 95.62 92 GLU A CA 1
ATOM 727 C C . GLU A 1 92 ? -5.383 -6.922 -1.131 1.00 95.62 92 GLU A C 1
ATOM 729 O O . GLU A 1 92 ? -5.510 -5.745 -0.801 1.00 95.62 92 GLU A O 1
ATOM 734 N N . VAL A 1 93 ? -5.152 -7.284 -2.395 1.00 96.25 93 VAL A N 1
ATOM 735 C CA . VAL A 1 93 ? -5.196 -6.313 -3.494 1.00 96.25 93 VAL A CA 1
ATOM 736 C C . VAL A 1 93 ? -6.647 -6.022 -3.858 1.00 96.25 93 VAL A C 1
ATOM 738 O O . VAL A 1 93 ? -7.347 -6.894 -4.376 1.00 96.25 93 VAL A O 1
ATOM 741 N N . VAL A 1 94 ? -7.052 -4.775 -3.648 1.00 94.88 94 VAL A N 1
ATOM 742 C CA . VAL A 1 94 ? -8.378 -4.255 -3.991 1.00 94.88 94 VAL A CA 1
ATOM 743 C C . VAL A 1 94 ? -8.428 -3.896 -5.472 1.00 94.88 94 VAL A C 1
ATOM 745 O O . VAL A 1 94 ? -9.324 -4.347 -6.179 1.00 94.88 94 VAL A O 1
ATOM 748 N N . ASP A 1 95 ? -7.439 -3.140 -5.951 1.00 94.19 95 ASP A N 1
ATOM 749 C CA . ASP A 1 95 ? -7.366 -2.697 -7.344 1.00 94.19 95 ASP A CA 1
ATOM 750 C C . ASP A 1 95 ? -5.918 -2.602 -7.846 1.00 94.19 95 ASP A C 1
ATOM 752 O O . ASP A 1 95 ? -4.988 -2.382 -7.065 1.00 94.19 95 ASP A O 1
ATOM 756 N N . ILE A 1 96 ? -5.735 -2.781 -9.157 1.00 95.19 96 ILE A N 1
ATOM 757 C CA . ILE A 1 96 ? -4.482 -2.507 -9.865 1.00 95.19 96 ILE A CA 1
ATOM 758 C C . ILE A 1 96 ? -4.831 -1.733 -11.131 1.00 95.19 96 ILE A C 1
ATOM 760 O O . ILE A 1 96 ? -5.348 -2.307 -12.088 1.00 95.19 96 ILE A O 1
ATOM 764 N N . SER A 1 97 ? -4.455 -0.461 -11.154 1.00 92.75 97 SER A N 1
ATOM 765 C CA . SER A 1 97 ? -4.685 0.437 -12.280 1.00 92.75 97 SER A CA 1
ATOM 766 C C . SER A 1 97 ? -3.362 0.837 -12.929 1.00 92.75 97 SER A C 1
ATOM 768 O O . SER A 1 97 ? -2.386 1.139 -12.242 1.00 92.75 97 SER A O 1
ATOM 770 N N . GLU A 1 98 ? -3.298 0.833 -14.260 1.00 93.12 98 GLU A N 1
ATOM 771 C CA . GLU A 1 98 ? -2.196 1.482 -14.979 1.00 93.12 98 GLU A CA 1
ATOM 772 C C . GLU A 1 98 ? -2.328 2.999 -14.813 1.00 93.12 98 GLU A C 1
ATOM 774 O O . GLU A 1 98 ? -3.428 3.536 -14.914 1.00 93.12 98 GLU A O 1
ATOM 779 N N . ILE A 1 99 ? -1.213 3.671 -14.528 1.00 91.56 99 ILE A N 1
ATOM 780 C CA . ILE A 1 99 ? -1.150 5.131 -14.427 1.00 91.56 99 ILE A CA 1
ATOM 781 C C . ILE A 1 99 ? -0.072 5.651 -15.376 1.00 91.56 99 ILE A C 1
ATOM 783 O O . ILE A 1 99 ? 0.990 5.034 -15.555 1.00 91.56 99 ILE A O 1
ATOM 787 N N . GLU A 1 100 ? -0.335 6.799 -15.981 1.00 84.06 100 GLU A N 1
ATOM 788 C CA . GLU A 1 100 ? 0.578 7.449 -16.906 1.00 84.06 100 GLU A CA 1
ATOM 789 C C . GLU A 1 100 ? 1.804 8.001 -16.177 1.0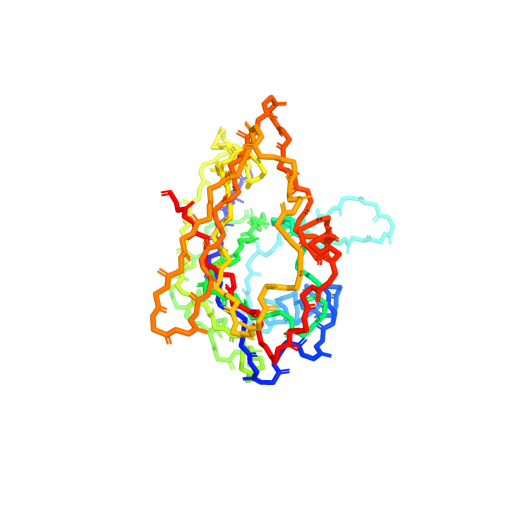0 84.06 100 GLU A C 1
ATOM 791 O O . GLU A 1 100 ? 1.858 8.118 -14.948 1.00 84.06 100 GLU A O 1
ATOM 796 N N . LYS A 1 101 ? 2.853 8.340 -16.928 1.00 78.25 101 LYS A N 1
ATOM 797 C CA . LYS A 1 101 ? 4.089 8.886 -16.342 1.00 78.25 101 LYS A CA 1
ATOM 798 C C . LYS A 1 101 ? 3.856 10.222 -15.624 1.00 78.25 101 LYS A C 1
ATOM 800 O O . LYS A 1 101 ? 4.510 10.473 -14.612 1.00 78.25 101 LYS A O 1
ATOM 805 N N . ASP A 1 102 ? 2.938 11.032 -16.135 1.00 83.94 102 ASP A N 1
ATOM 806 C CA . ASP A 1 102 ? 2.677 12.381 -15.630 1.00 83.94 102 ASP A CA 1
ATOM 807 C C . ASP A 1 102 ? 1.531 12.409 -14.606 1.00 83.94 102 ASP A C 1
ATOM 809 O O . ASP A 1 102 ? 1.276 13.447 -13.995 1.00 83.94 102 ASP A O 1
ATOM 813 N N . ASP A 1 103 ? 0.903 11.254 -14.339 1.00 87.56 103 ASP A N 1
ATOM 814 C CA . ASP A 1 103 ? -0.080 11.141 -13.267 1.00 87.56 103 ASP A CA 1
ATOM 815 C C . ASP A 1 103 ? 0.542 11.511 -11.912 1.00 87.56 103 ASP A C 1
ATOM 817 O O . ASP A 1 103 ? 1.680 11.106 -11.604 1.00 87.56 103 ASP A O 1
ATOM 821 N N . PRO A 1 104 ? -0.192 12.239 -11.052 1.00 87.69 104 PRO A N 1
ATOM 822 C CA . PRO A 1 104 ? 0.318 12.617 -9.749 1.00 87.69 104 PRO A CA 1
ATOM 823 C C . PRO A 1 104 ? 0.677 11.387 -8.906 1.00 87.69 104 PRO A C 1
ATOM 825 O O . PRO A 1 104 ? -0.043 10.383 -8.866 1.00 87.69 104 PRO A O 1
ATOM 828 N N . GLY A 1 105 ? 1.806 11.467 -8.199 1.00 88.19 105 GLY A N 1
ATOM 829 C CA . GLY A 1 105 ? 2.217 10.425 -7.259 1.00 88.19 105 GLY A CA 1
ATOM 830 C C . GLY A 1 105 ? 1.247 10.290 -6.082 1.00 88.19 105 GLY A C 1
ATOM 831 O O . GLY A 1 105 ? 0.479 11.206 -5.785 1.00 88.19 105 GLY A O 1
ATOM 832 N N . ILE A 1 106 ? 1.320 9.159 -5.375 1.00 89.62 106 ILE A N 1
ATOM 833 C CA . ILE A 1 106 ? 0.418 8.825 -4.257 1.00 89.62 106 ILE A CA 1
ATOM 834 C C . ILE A 1 106 ? 0.293 9.960 -3.237 1.00 89.62 106 ILE A C 1
ATOM 836 O O . ILE A 1 106 ? -0.808 10.354 -2.868 1.00 89.62 106 ILE A O 1
ATOM 840 N N . ASN A 1 107 ? 1.417 10.536 -2.808 1.00 82.00 107 ASN A N 1
ATOM 841 C CA . ASN A 1 107 ? 1.396 11.599 -1.803 1.00 82.00 107 ASN A CA 1
ATOM 842 C C . ASN A 1 107 ? 0.676 12.863 -2.283 1.00 82.00 107 ASN A C 1
ATOM 844 O O . ASN A 1 107 ? 0.232 13.644 -1.447 1.00 82.00 107 ASN A O 1
ATOM 848 N N . THR A 1 108 ? 0.548 13.077 -3.594 1.00 83.75 108 THR A N 1
ATOM 849 C CA . THR A 1 108 ? -0.228 14.184 -4.157 1.00 83.75 108 THR A CA 1
ATOM 850 C C . THR A 1 108 ? -1.720 13.880 -4.119 1.00 83.75 108 THR A C 1
ATOM 852 O O . THR A 1 108 ? -2.465 14.741 -3.658 1.00 83.75 108 THR A O 1
ATOM 855 N N . ILE A 1 109 ? -2.128 12.673 -4.539 1.00 82.25 109 ILE A N 1
ATOM 856 C CA . ILE A 1 109 ? -3.547 12.294 -4.650 1.00 82.25 109 ILE A CA 1
ATOM 857 C C . ILE A 1 109 ? -4.227 12.034 -3.306 1.00 82.25 109 ILE A C 1
ATOM 859 O O . ILE A 1 109 ? -5.425 12.257 -3.194 1.00 82.25 109 ILE A O 1
ATOM 863 N N . ILE A 1 110 ? -3.491 11.593 -2.280 1.00 79.62 110 ILE A N 1
ATOM 864 C CA . ILE A 1 110 ? -4.091 11.373 -0.961 1.00 79.62 110 ILE A CA 1
ATOM 865 C C . ILE A 1 110 ? -4.497 12.732 -0.384 1.00 79.62 110 ILE A C 1
ATOM 867 O O . ILE A 1 110 ? -3.646 13.583 -0.106 1.00 79.62 110 ILE A O 1
ATOM 871 N N . SER A 1 111 ? -5.802 12.910 -0.198 1.00 76.62 111 SER A N 1
ATOM 872 C CA . SER A 1 111 ? -6.431 14.131 0.311 1.00 76.62 111 SER A CA 1
ATOM 873 C C . SER A 1 111 ? -6.630 14.109 1.831 1.00 76.62 111 SER A C 1
ATOM 875 O O . SER A 1 111 ? -6.781 15.166 2.441 1.00 76.62 111 SER A O 1
ATOM 877 N N . GLY A 1 112 ? -6.580 12.933 2.462 1.00 73.12 112 GLY A N 1
ATOM 878 C CA . GLY A 1 112 ? -6.782 12.774 3.898 1.00 73.12 112 GLY A CA 1
ATOM 879 C C . GLY A 1 112 ? -6.871 11.317 4.350 1.00 73.12 112 GLY A C 1
ATOM 88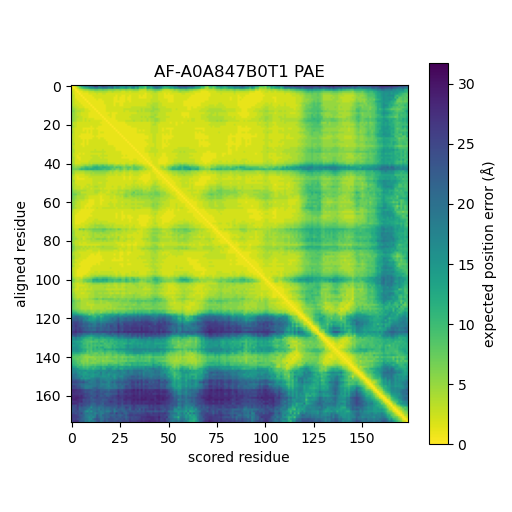0 O O . GLY A 1 112 ? -6.590 10.390 3.591 1.00 73.12 112 GLY A O 1
ATOM 881 N N . PHE A 1 113 ? -7.262 11.133 5.608 1.00 76.12 113 PHE A N 1
ATOM 882 C CA . PHE A 1 113 ? -7.504 9.839 6.241 1.00 76.12 113 PHE A CA 1
ATOM 883 C C . PHE A 1 113 ? -8.743 9.916 7.133 1.00 76.12 113 PHE A C 1
ATOM 885 O O . PHE A 1 113 ? -8.862 10.840 7.940 1.00 76.12 113 PHE A O 1
ATOM 892 N N . ASP A 1 114 ? -9.600 8.905 7.062 1.00 75.62 114 ASP A N 1
ATOM 893 C CA . ASP A 1 114 ? -10.653 8.664 8.041 1.00 75.62 114 ASP A CA 1
ATOM 894 C C . ASP A 1 114 ? -10.203 7.567 9.005 1.00 75.62 114 ASP A C 1
ATOM 896 O O . ASP A 1 114 ? -9.768 6.491 8.605 1.00 75.62 114 ASP A O 1
ATOM 900 N N . TYR A 1 115 ? -10.337 7.818 10.297 1.00 73.44 115 TYR A N 1
ATOM 901 C CA . TYR A 1 115 ? -10.106 6.852 11.356 1.00 73.44 115 TYR A CA 1
ATOM 902 C C . TYR A 1 115 ? -11.436 6.501 11.992 1.00 73.44 115 TYR A C 1
ATOM 904 O O . TYR A 1 115 ? -12.213 7.374 12.367 1.00 73.44 115 TYR A O 1
ATOM 912 N N . GLN A 1 116 ? -11.659 5.211 12.165 1.00 72.88 116 GLN A N 1
ATOM 913 C CA . GLN A 1 116 ? -12.668 4.662 13.046 1.00 72.88 116 GLN A CA 1
ATOM 914 C C . GLN A 1 116 ? -11.943 4.103 14.267 1.00 72.88 116 GLN A C 1
ATOM 916 O O . GLN A 1 116 ? -11.066 3.237 14.160 1.00 72.88 116 GLN A O 1
ATOM 921 N N . VAL A 1 117 ? -12.298 4.640 15.422 1.00 70.75 117 VAL A N 1
ATOM 922 C CA . VAL A 1 117 ? -11.729 4.310 16.719 1.00 70.75 117 VAL A CA 1
ATOM 923 C C . VAL A 1 117 ? -12.838 3.742 17.591 1.00 70.75 117 VAL A C 1
ATOM 925 O O . VAL A 1 117 ? -13.894 4.350 17.735 1.00 70.75 117 VAL A O 1
ATOM 928 N N . ILE A 1 118 ? -12.586 2.580 18.187 1.00 68.62 118 ILE A N 1
ATOM 929 C CA . ILE A 1 118 ? -13.488 1.972 19.170 1.00 68.62 118 ILE A CA 1
ATOM 930 C C . ILE A 1 118 ? -12.860 2.167 20.552 1.00 68.62 118 ILE A C 1
ATOM 932 O O . ILE A 1 118 ? -11.786 1.614 20.826 1.00 68.62 118 ILE A O 1
ATOM 936 N N . GLY A 1 119 ? -13.511 2.961 21.402 1.00 65.94 119 GLY A N 1
ATOM 937 C CA . GLY A 1 119 ? -13.029 3.298 22.741 1.00 65.94 119 GLY A CA 1
ATOM 938 C C . GLY A 1 119 ? -13.708 4.535 23.328 1.00 65.94 119 GLY A C 1
ATOM 939 O O . GLY A 1 119 ? -14.635 5.085 22.741 1.00 65.94 119 GLY A O 1
ATOM 940 N N . GLU A 1 120 ? -13.219 4.972 24.485 1.00 56.16 120 GLU A N 1
ATOM 941 C CA . GLU A 1 120 ? -13.678 6.189 25.160 1.00 56.16 120 GLU A CA 1
ATOM 942 C C . GLU A 1 120 ? -12.742 7.362 24.844 1.00 56.16 120 GLU A C 1
ATOM 944 O O . GLU A 1 120 ? -11.513 7.220 24.872 1.00 56.16 120 GLU A O 1
ATOM 949 N N . VAL A 1 121 ? -13.318 8.535 24.559 1.00 56.59 121 VAL A N 1
ATOM 950 C CA . VAL A 1 121 ? -12.552 9.782 24.448 1.00 56.59 121 VAL A CA 1
ATOM 951 C C . VAL A 1 121 ? -12.306 10.330 25.849 1.00 56.59 121 VAL A C 1
ATOM 953 O O . VAL A 1 121 ? -13.228 10.892 26.433 1.00 56.59 121 VAL A O 1
ATOM 956 N N . LEU A 1 122 ? -11.088 10.199 26.390 1.00 51.50 122 LEU A N 1
ATOM 957 C CA . LEU A 1 122 ? -10.805 10.757 27.724 1.00 51.50 122 LEU A CA 1
ATOM 958 C C . LEU A 1 122 ? -10.479 12.261 27.684 1.00 51.50 122 LEU A C 1
ATOM 960 O O . LEU A 1 122 ? -10.825 12.965 28.624 1.00 51.50 122 LEU A O 1
ATOM 964 N N . GLU A 1 123 ? -9.904 12.789 26.593 1.00 53.53 123 GLU A N 1
ATOM 965 C CA . GLU A 1 123 ? -9.789 14.241 26.369 1.00 53.53 123 GLU A CA 1
ATOM 966 C C . GLU A 1 123 ? -10.034 14.616 24.898 1.00 53.53 123 GLU A C 1
ATOM 968 O O . GLU A 1 123 ? -9.478 14.034 23.964 1.00 53.53 123 GLU A O 1
ATOM 973 N N . LYS A 1 124 ? -10.853 15.651 24.681 1.00 52.28 124 LYS A N 1
ATOM 974 C CA . LYS A 1 124 ? -11.121 16.235 23.359 1.00 52.28 124 LYS A CA 1
ATOM 975 C C . LYS A 1 124 ? -10.150 17.388 23.102 1.00 52.28 124 LYS A C 1
ATOM 977 O O . LYS A 1 124 ? -10.540 18.544 23.204 1.00 52.28 124 LYS A O 1
ATOM 982 N N . ASN A 1 125 ? -8.893 17.087 22.771 1.00 50.03 125 ASN A N 1
ATOM 983 C CA . ASN A 1 125 ? -7.931 18.121 22.356 1.00 50.03 125 ASN A CA 1
ATOM 984 C C . ASN A 1 125 ? -7.109 17.792 21.085 1.00 50.03 125 ASN A C 1
ATOM 986 O O . ASN A 1 125 ? -5.883 17.918 21.092 1.00 50.03 125 ASN A O 1
ATOM 990 N N . PRO A 1 126 ? -7.724 17.333 19.976 1.00 53.88 126 PRO A N 1
ATOM 991 C CA . PRO A 1 126 ? -7.046 17.327 18.685 1.00 53.88 126 PRO A CA 1
ATOM 992 C C . PRO A 1 126 ? -6.750 18.769 18.230 1.00 53.88 126 PRO A C 1
ATOM 994 O O . PRO A 1 126 ? -7.471 19.694 18.601 1.00 53.88 126 PRO A O 1
ATOM 997 N N . PRO A 1 127 ? -5.739 19.002 17.376 1.00 51.38 127 PRO A N 1
ATOM 998 C CA . PRO A 1 127 ? -5.597 20.278 16.682 1.00 51.38 127 PRO A CA 1
ATOM 999 C C . PRO A 1 127 ? -6.788 20.458 15.718 1.00 51.38 127 PRO A C 1
ATOM 1001 O O . PRO A 1 127 ? -6.732 20.078 14.549 1.00 51.38 127 PRO A O 1
ATOM 1004 N N . PHE A 1 128 ? -7.900 20.989 16.236 1.00 47.53 128 PHE A N 1
ATOM 1005 C CA . PHE A 1 128 ? -9.222 21.005 15.596 1.00 47.53 128 PHE A CA 1
ATOM 1006 C C . PHE A 1 128 ? -9.286 21.782 14.279 1.00 47.53 128 PHE A C 1
ATOM 1008 O O . PHE A 1 128 ? -10.216 21.580 13.507 1.00 47.53 128 PHE A O 1
ATOM 1015 N N . SER A 1 129 ? -8.305 22.631 13.962 1.00 49.12 129 SER A N 1
ATOM 1016 C CA . SER A 1 129 ? -8.319 23.391 12.706 1.00 49.12 129 SER A CA 1
ATOM 1017 C C . SER A 1 129 ? -8.198 22.517 11.448 1.00 49.12 129 SER A C 1
ATOM 1019 O O . SER A 1 129 ? -8.374 23.034 10.348 1.00 49.12 129 SER A O 1
ATOM 1021 N N . LYS A 1 130 ? -7.894 21.212 11.579 1.00 57.62 130 LYS A N 1
ATOM 1022 C CA . LYS A 1 130 ? -7.620 20.304 10.444 1.00 57.62 130 LYS A CA 1
ATOM 1023 C C . LYS A 1 130 ? -8.310 18.931 10.532 1.00 57.62 130 LYS A C 1
ATOM 1025 O O . LYS A 1 130 ? -8.030 18.057 9.708 1.00 57.62 130 LYS A O 1
ATOM 1030 N N . CYS A 1 131 ? -9.195 18.734 11.512 1.00 63.22 131 CYS A N 1
ATOM 1031 C CA . CYS A 1 131 ? -9.838 17.447 11.784 1.00 63.22 131 CYS A CA 1
ATOM 1032 C C . CYS A 1 131 ? -11.317 17.622 12.151 1.00 63.22 131 CYS A C 1
ATOM 1034 O O . CYS A 1 131 ? -11.663 18.565 12.857 1.00 63.22 131 CYS A O 1
ATOM 1036 N N . SER A 1 132 ? -12.173 16.675 11.765 1.00 67.31 132 SER A N 1
ATOM 1037 C CA . SER A 1 132 ? -13.553 16.590 12.266 1.00 67.31 132 SER A CA 1
ATOM 1038 C C . SER A 1 132 ? -13.760 15.307 13.062 1.00 67.31 132 SER A C 1
ATOM 1040 O O . SER A 1 132 ? -13.286 14.249 12.645 1.00 67.31 132 SER A O 1
ATOM 1042 N N . LEU A 1 133 ? -14.493 15.393 14.173 1.00 72.19 133 LEU A N 1
ATOM 1043 C CA . LEU A 1 133 ? -14.821 14.263 15.042 1.00 72.19 133 LEU A CA 1
ATOM 1044 C C . LEU A 1 133 ? -16.336 1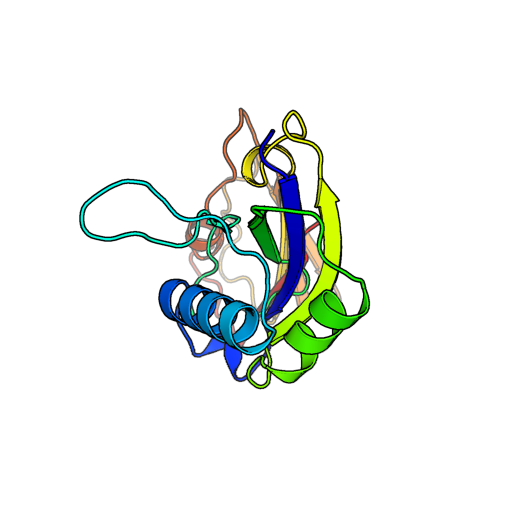4.056 15.079 1.00 72.19 133 LEU A C 1
ATOM 1046 O O . LEU A 1 133 ? -17.092 15.012 15.243 1.00 72.19 133 LEU A O 1
ATOM 1050 N N . ARG A 1 134 ? -16.770 12.802 14.957 1.00 76.00 134 ARG A N 1
ATOM 1051 C CA . ARG A 1 134 ? -18.162 12.391 15.147 1.00 76.00 134 ARG A CA 1
ATOM 1052 C C . ARG A 1 134 ? -18.216 11.148 16.020 1.00 76.00 134 ARG A C 1
ATOM 1054 O O . ARG A 1 134 ? -17.479 10.202 15.779 1.00 76.00 134 ARG A O 1
ATOM 1061 N N . GLU A 1 135 ? -19.126 11.132 16.982 1.00 78.50 135 GLU A N 1
ATOM 1062 C CA . GLU A 1 135 ? -19.427 9.950 17.790 1.00 78.50 135 GLU A CA 1
ATOM 1063 C C . GLU A 1 135 ? -20.742 9.327 17.314 1.00 78.50 135 GLU A C 1
ATOM 1065 O O . GLU A 1 135 ? -21.697 10.042 16.987 1.00 78.50 135 GLU A O 1
ATOM 1070 N N . LYS A 1 136 ? -20.783 7.997 17.223 1.00 78.06 136 LYS A N 1
ATOM 1071 C CA . LYS A 1 136 ? -21.990 7.234 16.891 1.00 78.06 136 LYS A CA 1
ATOM 1072 C C . LYS A 1 136 ? -21.859 5.812 17.441 1.00 78.06 136 LYS A C 1
ATOM 1074 O O . LYS A 1 136 ? -20.860 5.161 17.174 1.00 78.06 136 LYS A O 1
ATOM 1079 N N . ASP A 1 137 ? -22.860 5.342 18.185 1.00 80.44 137 ASP A N 1
ATOM 1080 C CA . ASP A 1 137 ? -22.970 3.951 18.663 1.00 80.44 137 ASP A CA 1
ATOM 1081 C C . ASP A 1 137 ? -21.734 3.426 19.437 1.00 80.44 137 ASP A C 1
ATOM 1083 O O . ASP A 1 137 ? -21.358 2.264 19.318 1.00 80.44 137 ASP A O 1
ATOM 1087 N N . GLY A 1 138 ? -21.076 4.283 20.232 1.00 71.19 138 GLY A N 1
ATOM 1088 C CA . GLY A 1 138 ? -19.857 3.922 20.979 1.00 71.19 138 GLY A CA 1
ATOM 1089 C C . GLY A 1 138 ? -18.576 3.892 20.134 1.00 71.19 138 GLY A C 1
ATOM 1090 O O . GLY A 1 138 ? -17.519 3.481 20.613 1.00 71.19 138 GLY A O 1
ATOM 1091 N N . GLU A 1 139 ? -18.657 4.344 18.884 1.00 72.81 139 GLU A N 1
ATOM 1092 C CA . GLU A 1 139 ? -17.526 4.508 17.982 1.00 72.81 139 GLU A CA 1
ATOM 1093 C C . GLU A 1 139 ? -17.236 5.987 17.725 1.00 72.81 139 GLU A C 1
ATOM 1095 O O . GLU A 1 139 ? -18.133 6.835 17.660 1.00 72.81 139 GLU A O 1
ATOM 1100 N N . ILE A 1 140 ? -15.956 6.289 17.539 1.00 72.81 140 ILE A N 1
ATOM 1101 C CA . ILE A 1 140 ? -15.453 7.628 17.257 1.00 72.81 140 ILE A CA 1
ATOM 1102 C C . ILE A 1 140 ? -14.889 7.631 15.841 1.00 72.81 140 ILE A C 1
ATOM 1104 O O . ILE A 1 140 ? -13.980 6.871 15.506 1.00 72.81 140 ILE A O 1
ATOM 1108 N N . PHE A 1 141 ? -15.406 8.526 15.013 1.00 74.62 141 PHE A N 1
ATOM 1109 C CA . PHE A 1 141 ? -14.947 8.762 13.655 1.00 74.62 141 PHE A CA 1
ATOM 1110 C C . PHE A 1 141 ? -14.148 10.057 13.630 1.00 74.62 141 PHE A C 1
ATOM 1112 O O . PHE A 1 141 ? -14.674 11.122 13.954 1.00 74.62 141 PHE A O 1
ATOM 1119 N N . VAL A 1 142 ? -12.880 9.973 13.241 1.00 71.81 142 VAL A N 1
ATOM 1120 C CA . VAL A 1 142 ? -11.984 11.122 13.103 1.00 71.81 142 VAL A CA 1
ATOM 1121 C C . VAL A 1 142 ? -11.573 11.234 11.648 1.00 71.81 142 VAL A C 1
ATOM 1123 O O . VAL A 1 142 ? -10.888 10.361 11.135 1.00 71.81 142 VAL A O 1
ATOM 1126 N N . ARG A 1 143 ? -11.949 12.320 10.983 1.00 73.88 143 ARG A N 1
ATOM 1127 C CA . ARG A 1 143 ? -11.462 12.643 9.639 1.00 73.88 143 ARG A CA 1
ATOM 1128 C C . ARG A 1 143 ? -10.345 13.660 9.740 1.00 73.88 143 ARG A C 1
ATOM 1130 O O . ARG A 1 143 ? -10.497 14.671 10.424 1.00 73.88 143 ARG A O 1
ATOM 1137 N N . VAL A 1 144 ? -9.248 13.401 9.043 1.00 71.00 144 VAL A N 1
ATOM 1138 C CA . VAL A 1 144 ? -8.065 14.258 8.981 1.00 71.00 144 VAL A CA 1
ATOM 1139 C C . VAL A 1 144 ? -7.809 14.617 7.531 1.00 71.00 144 VAL A C 1
ATOM 1141 O O . VAL A 1 144 ? -7.530 13.739 6.717 1.00 71.00 144 VAL A O 1
ATOM 1144 N N . MET A 1 145 ? -7.879 15.905 7.211 1.00 68.25 145 MET A N 1
ATOM 1145 C CA . MET A 1 145 ? -7.650 16.391 5.851 1.00 68.25 145 MET A CA 1
ATOM 1146 C C . MET A 1 145 ? -6.199 16.844 5.675 1.00 68.25 145 MET A C 1
ATOM 1148 O O . MET A 1 145 ? -5.538 17.301 6.612 1.00 68.25 145 MET A O 1
ATOM 1152 N N . LYS A 1 146 ? -5.697 16.733 4.448 1.00 66.19 146 LYS A N 1
ATOM 1153 C CA . LYS A 1 146 ? -4.427 17.317 4.023 1.00 66.19 146 LYS A CA 1
ATOM 1154 C C . LYS A 1 146 ? -4.562 18.836 3.978 1.00 66.19 146 LYS A C 1
ATOM 1156 O O . LYS A 1 146 ? -5.516 19.359 3.412 1.00 66.19 146 LYS A O 1
ATOM 1161 N N . VAL A 1 147 ? -3.589 19.541 4.549 1.00 60.50 147 VAL A N 1
ATOM 1162 C CA . VAL A 1 147 ? -3.549 21.011 4.563 1.00 60.50 147 VAL A CA 1
ATOM 1163 C C . VAL A 1 147 ? -2.160 21.458 4.127 1.00 60.50 147 VAL A C 1
ATOM 1165 O O . VAL A 1 147 ? -1.162 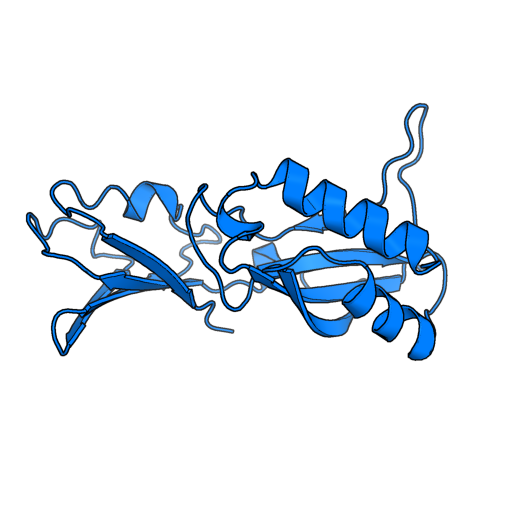20.935 4.624 1.00 60.50 147 VAL A O 1
ATOM 1168 N N . ASP A 1 148 ? -2.090 22.385 3.172 1.00 60.78 148 ASP A N 1
ATOM 1169 C CA . ASP A 1 148 ? -0.838 22.910 2.600 1.00 60.78 148 ASP A CA 1
ATOM 1170 C C . ASP A 1 148 ? 0.118 21.812 2.104 1.00 60.78 148 ASP A C 1
ATOM 1172 O O . ASP A 1 148 ? 1.321 21.833 2.357 1.00 60.78 148 ASP A O 1
ATOM 1176 N N . GLY A 1 149 ? -0.419 20.776 1.454 1.00 56.47 149 GLY A N 1
ATOM 1177 C CA . GLY A 1 149 ? 0.405 19.685 0.929 1.00 56.47 149 GLY A CA 1
ATOM 1178 C C . GLY A 1 149 ? 0.855 18.649 1.969 1.00 56.47 149 GLY A C 1
ATOM 1179 O O . GLY A 1 149 ? 1.390 17.613 1.581 1.00 56.47 149 GLY A O 1
ATOM 1180 N N . ASN A 1 150 ? 0.594 18.868 3.260 1.00 53.81 150 ASN A N 1
ATOM 1181 C CA . ASN A 1 150 ? 1.007 17.977 4.339 1.00 53.81 150 ASN A CA 1
ATOM 1182 C C . ASN A 1 150 ? -0.198 17.287 4.968 1.00 53.81 150 ASN A C 1
ATOM 1184 O O . ASN A 1 150 ? -1.182 17.929 5.342 1.00 53.81 150 ASN A O 1
ATOM 1188 N N . ILE A 1 151 ? -0.114 15.967 5.121 1.00 55.53 151 ILE A N 1
ATOM 1189 C CA . ILE A 1 151 ? -1.103 15.246 5.912 1.00 55.53 151 ILE A CA 1
ATOM 1190 C C . ILE A 1 151 ? -0.641 15.278 7.364 1.00 55.53 151 ILE A C 1
ATOM 1192 O O . ILE A 1 151 ? 0.504 14.925 7.662 1.00 55.53 151 ILE A O 1
ATOM 1196 N N . ALA A 1 152 ? -1.508 15.727 8.273 1.00 52.03 152 ALA A N 1
ATOM 1197 C CA . ALA A 1 152 ? -1.229 15.612 9.696 1.00 52.03 152 ALA A CA 1
ATOM 1198 C C . ALA A 1 152 ? -0.975 14.131 10.009 1.00 52.03 152 ALA A C 1
ATOM 1200 O O . ALA A 1 152 ? -1.802 13.275 9.704 1.00 52.03 152 ALA A O 1
ATOM 1201 N N . ASN A 1 153 ? 0.218 13.837 10.529 1.00 47.38 153 ASN A N 1
ATOM 1202 C CA . ASN A 1 153 ? 0.688 12.470 10.710 1.00 47.38 153 ASN A CA 1
ATOM 1203 C C . ASN A 1 153 ? -0.374 11.637 11.468 1.00 47.38 153 ASN A C 1
ATOM 1205 O O . ASN A 1 153 ? -0.747 12.037 12.574 1.00 47.38 153 ASN A O 1
ATOM 1209 N N . PRO A 1 154 ? -0.821 10.490 10.925 1.00 44.28 154 PRO A N 1
ATOM 1210 C CA . PRO A 1 154 ? -1.687 9.535 11.617 1.00 44.28 154 PRO A CA 1
ATOM 1211 C C . PRO A 1 154 ? -1.255 9.251 13.062 1.00 44.28 154 PRO A C 1
ATOM 1213 O O . PRO A 1 154 ? -2.074 9.236 13.977 1.00 44.28 154 PRO A O 1
ATOM 1216 N N . SER A 1 155 ? 0.054 9.108 13.305 1.00 43.59 155 SER A N 1
ATOM 1217 C CA . SER A 1 155 ? 0.600 8.852 14.644 1.00 43.59 155 SER A CA 1
ATOM 1218 C C . SER A 1 155 ? 0.668 10.093 15.549 1.00 43.59 155 SER A C 1
ATOM 1220 O O . SER A 1 155 ? 0.956 9.995 16.740 1.00 43.59 155 SER A O 1
ATOM 1222 N N . LYS A 1 156 ? 0.351 11.282 15.025 1.00 40.19 156 LYS A N 1
ATOM 1223 C CA . LYS A 1 156 ? 0.017 12.464 15.836 1.00 40.19 156 LYS A CA 1
ATOM 1224 C C . LYS A 1 156 ? -1.478 12.530 16.172 1.00 40.19 156 LYS A C 1
ATOM 1226 O O . LYS A 1 156 ? -1.829 13.216 17.124 1.00 40.19 156 LYS A O 1
ATOM 1231 N N . VAL A 1 157 ? -2.340 11.776 15.478 1.00 44.44 157 VAL A N 1
ATOM 1232 C CA . VAL A 1 157 ? -3.751 11.552 15.863 1.00 44.44 157 VAL A CA 1
ATOM 1233 C C . VAL A 1 157 ? -3.854 10.515 16.985 1.00 44.44 157 VAL A C 1
ATOM 1235 O O . VAL A 1 157 ? -4.708 10.654 17.852 1.00 44.44 157 VAL A O 1
ATOM 1238 N N . SER A 1 158 ? -2.899 9.577 17.094 1.00 40.28 158 SER A N 1
ATOM 1239 C CA . SER A 1 158 ? -2.679 8.848 18.361 1.00 40.28 158 SER A CA 1
ATOM 1240 C C . SER A 1 158 ? -2.229 9.762 19.514 1.00 40.28 158 SER A C 1
ATOM 1242 O O . SER A 1 158 ? -2.132 9.314 20.651 1.00 40.28 158 SER A O 1
ATOM 1244 N N . GLY A 1 159 ? -1.992 11.048 19.230 1.00 38.75 159 GLY A N 1
ATOM 1245 C CA . GLY A 1 159 ? -1.866 12.139 20.192 1.00 38.75 159 GLY A CA 1
ATOM 1246 C C . GLY A 1 159 ? -3.197 12.759 20.638 1.00 38.75 159 GLY A C 1
ATOM 1247 O O . GLY A 1 159 ? -3.159 13.828 21.244 1.00 38.75 159 GLY A O 1
ATOM 1248 N N . LEU A 1 160 ? -4.354 12.118 20.406 1.00 43.12 160 LEU A N 1
ATOM 1249 C CA . LEU A 1 160 ? -5.500 12.276 21.311 1.00 43.12 160 LEU A CA 1
ATOM 1250 C C . LEU A 1 160 ? -5.052 11.739 22.679 1.00 43.12 160 LEU A C 1
ATOM 1252 O O . LEU A 1 160 ? -5.216 10.558 22.997 1.00 43.12 160 LEU A O 1
ATOM 1256 N N . LYS A 1 161 ? -4.362 12.593 23.442 1.00 35.06 161 LYS A N 1
ATOM 1257 C CA . LYS A 1 161 ? -3.988 12.313 24.825 1.00 35.06 161 LYS A CA 1
ATOM 1258 C C . LYS A 1 161 ? -5.267 11.920 25.556 1.00 35.06 161 LYS A C 1
ATOM 1260 O O . LYS A 1 161 ? -6.296 12.560 25.392 1.00 35.06 161 LYS A O 1
ATOM 1265 N N . GLY A 1 162 ? -5.215 10.801 26.263 1.00 33.47 162 GLY A N 1
ATOM 1266 C CA . GLY A 1 162 ? -6.357 10.277 26.991 1.00 33.47 162 GLY A CA 1
ATOM 1267 C C . GLY A 1 162 ? -7.122 9.148 26.296 1.00 33.47 162 GLY A C 1
ATOM 1268 O O . GLY A 1 162 ? -7.628 8.304 26.999 1.00 33.47 162 GLY A O 1
ATOM 1269 N N . CYS A 1 163 ? -7.201 8.992 24.977 1.00 34.34 163 CYS A N 1
ATOM 1270 C CA . CYS A 1 163 ? -8.031 7.892 24.444 1.00 34.34 163 CYS A CA 1
ATOM 1271 C C . CYS A 1 163 ? -7.413 6.498 24.705 1.00 34.34 163 CYS A C 1
ATOM 1273 O O . CYS A 1 163 ? -6.288 6.219 24.290 1.00 34.34 163 CYS A O 1
ATOM 1275 N N . SER A 1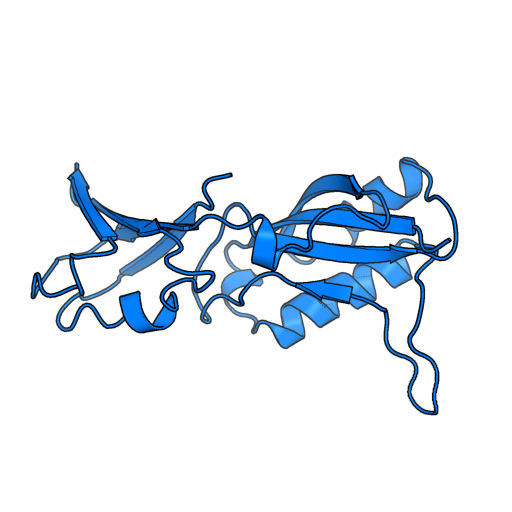 164 ? -8.161 5.600 25.359 1.00 31.83 164 SER A N 1
ATOM 1276 C CA . SER A 1 164 ? -7.829 4.171 25.460 1.00 31.83 164 SER A CA 1
ATOM 1277 C C . SER A 1 164 ? -8.354 3.457 24.213 1.00 31.83 164 SER A C 1
ATOM 1279 O O . SER A 1 164 ? -9.563 3.338 24.012 1.00 31.83 164 SER A O 1
ATOM 1281 N N . TYR A 1 165 ? -7.453 3.027 23.328 1.00 42.12 165 TYR A N 1
ATOM 1282 C CA . TYR A 1 165 ? -7.822 2.417 22.049 1.00 42.12 165 TYR A CA 1
ATOM 1283 C C . TYR A 1 165 ? -7.910 0.895 22.174 1.00 42.12 165 TYR A C 1
ATOM 1285 O O . TYR A 1 165 ? -6.928 0.251 22.540 1.00 42.12 165 TYR A O 1
ATOM 1293 N N . LYS A 1 166 ? -9.039 0.294 21.775 1.00 33.47 166 LYS A N 1
ATOM 1294 C CA . LYS A 1 166 ? -9.122 -1.167 21.569 1.00 33.47 166 LYS A CA 1
ATOM 1295 C C . LYS A 1 166 ? -8.843 -1.576 20.117 1.00 33.47 166 LYS A C 1
ATOM 1297 O O . LYS A 1 166 ? -8.375 -2.688 19.882 1.00 33.47 166 LYS A O 1
ATOM 1302 N N . LYS A 1 167 ? -9.127 -0.704 19.134 1.00 41.00 167 LYS A N 1
ATOM 1303 C CA . LYS A 1 167 ? -8.928 -0.967 17.694 1.00 41.00 167 LYS A CA 1
ATOM 1304 C C . LYS A 1 167 ? -8.929 0.334 16.879 1.00 41.00 167 LYS A C 1
ATOM 1306 O O . LYS A 1 167 ? -9.775 1.192 17.119 1.00 41.00 167 LYS A O 1
ATOM 1311 N N . ILE A 1 168 ? -8.023 0.454 15.903 1.00 48.59 168 ILE A N 1
ATOM 1312 C CA . ILE A 1 168 ? -7.994 1.554 14.921 1.00 48.59 168 ILE A CA 1
ATOM 1313 C C . ILE A 1 168 ? -8.190 0.965 13.520 1.00 48.59 168 ILE A C 1
ATOM 1315 O O . ILE A 1 168 ? -7.479 0.036 13.109 1.00 48.59 168 ILE A O 1
ATOM 1319 N N . LYS A 1 169 ? -9.158 1.507 12.783 1.00 47.53 169 LYS A N 1
ATOM 1320 C CA . LYS A 1 169 ? -9.402 1.185 11.378 1.00 47.53 169 LYS A CA 1
ATOM 1321 C C . LYS A 1 169 ? -9.316 2.458 10.550 1.00 47.53 169 LYS A C 1
ATOM 1323 O O . LYS A 1 169 ? -10.083 3.387 10.766 1.00 47.53 169 LYS A O 1
ATOM 1328 N N . THR A 1 170 ? -8.385 2.488 9.611 1.00 48.56 170 THR A N 1
ATOM 1329 C CA . THR A 1 170 ? -8.218 3.588 8.670 1.00 48.56 170 THR A CA 1
ATOM 1330 C C . THR A 1 170 ? -9.029 3.300 7.408 1.00 48.56 170 THR A C 1
ATOM 1332 O O . THR A 1 170 ? -8.863 2.279 6.734 1.00 48.56 170 THR A O 1
ATOM 1335 N N . LEU A 1 171 ? -9.939 4.204 7.095 1.00 46.50 171 LEU A N 1
ATOM 1336 C CA . LEU A 1 171 ? -10.630 4.321 5.824 1.00 46.50 171 LEU A CA 1
ATOM 1337 C C . LEU A 1 171 ? -9.916 5.445 5.067 1.00 46.50 171 LEU A C 1
ATOM 1339 O O . LEU A 1 171 ? -9.844 6.566 5.552 1.00 46.50 171 LEU A O 1
ATOM 1343 N N . PHE A 1 172 ? -9.324 5.169 3.909 1.00 45.31 172 PHE A N 1
ATOM 1344 C CA . PHE A 1 172 ? -8.860 6.270 3.066 1.00 45.31 172 PHE A CA 1
ATOM 1345 C C . PHE A 1 172 ? -10.065 6.778 2.287 1.00 45.31 172 PHE A C 1
ATOM 1347 O O . PHE A 1 172 ? -10.833 5.980 1.743 1.00 45.31 172 PHE A O 1
ATOM 1354 N N . VAL A 1 173 ? -10.244 8.093 2.300 1.00 38.22 173 VAL A N 1
ATOM 1355 C CA . VAL A 1 173 ? -11.221 8.773 1.457 1.00 38.22 173 VAL A CA 1
ATOM 1356 C C . VAL A 1 173 ? -10.475 9.152 0.190 1.00 38.22 173 VAL A C 1
ATOM 1358 O O . VAL A 1 173 ? -9.486 9.884 0.267 1.00 38.22 173 VAL A O 1
ATOM 1361 N N . ASP A 1 174 ? -10.908 8.582 -0.930 1.00 39.50 174 ASP A N 1
ATOM 1362 C CA . ASP A 1 174 ? -10.484 9.002 -2.266 1.00 39.50 174 ASP A CA 1
ATOM 1363 C C . ASP A 1 174 ? -11.183 10.314 -2.643 1.00 39.50 174 ASP A C 1
ATOM 1365 O O . ASP A 1 174 ? -12.407 10.418 -2.382 1.00 39.50 174 ASP A O 1
#

Sequence (174 aa):
MTLRVRIKYSKRYPATLIGHLDTMGVFQRGMRMAGWPLEFTRGFNPRIKLSSGPPLSLGVSSNAEYLDVALRRRMSAYRSGLLKEKLIEGLEVVDISEIEKDDPGINTIISGFDYQVIGEVLEKNPPFSKCSLREKDGEIFVRVMKVDGNIANPSKVSGLKGCSYKKIKTLFVD

pLDDT: mean 78.7, std 19.46, range [31.83, 97.81]

Secondary structure (DSSP, 8-state):
--EEEEEEEEE-TTGGGS-HHHHHHHHHHHHHHTT--B-B-SSSS--B-EEE-PPPPTT-EEEEEEEEEEESSPPPHHHHHHHHTTSPTTEEEEEEEEE-TTSPPHHHH--EEEEEEEEE-S---S-GGGEEEEEETTEEEEEEEEETTEEPPHHHHTT-TT-EEEEEEEEPP-

Solvent-accessible surface area (backbone atoms only — not comparable to full-atom values): 9742 Å² total; per-residue (Å²): 133,64,46,32,33,38,35,34,24,26,33,29,77,65,41,16,80,49,51,59,68,55,51,51,48,47,51,58,48,16,37,56,76,30,64,55,51,68,26,62,45,88,71,99,76,63,42,74,43,64,48,64,39,87,79,70,63,74,63,44,28,33,66,50,46,48,36,40,37,35,25,70,53,90,75,55,73,68,44,62,55,42,31,58,77,48,47,58,72,30,46,43,72,74,45,78,43,82,42,63,76,83,53,77,52,57,70,69,68,56,51,39,41,32,35,41,36,40,51,57,82,66,40,95,65,64,78,59,94,48,45,51,78,49,78,56,96,72,31,35,36,39,38,37,46,45,53,95,88,41,63,74,53,69,77,58,58,70,50,33,57,62,49,55,75,81,48,49,39,36,42,54,56,130

Radius of gyration: 17.66 Å; Cα contacts (8 Å, |Δi|>4): 347; chains: 1; bounding box: 48×39×49 Å